Protein AF-A0AAE1RWN2-F1 (afdb_monomer)

Foldseek 3Di:
DCPQPVVLVVVCVVCVVVQVVVVQRFDAHEAEPCLLQVDVVAPPNSVSR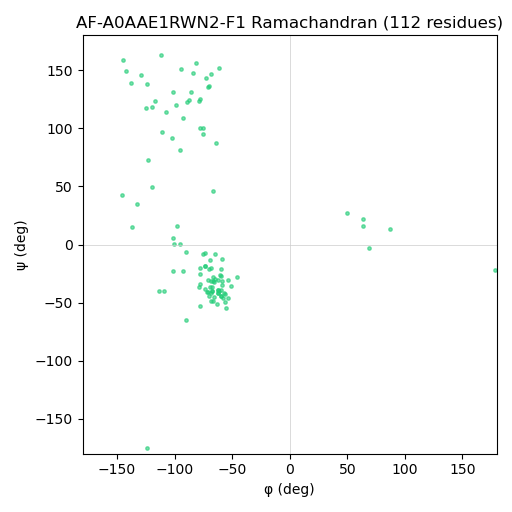VVRAHEHADDPDDPPQVLLVQQPQSDHDDPVQRVVSVVVRSDPVVVVPPPDHYYPYNRNNVSRDD

Solvent-accessible surface area (backbone atoms only — not comparable to full-atom values): 6806 Å² total; per-residue (Å²): 99,60,79,52,47,50,46,50,49,53,50,46,64,68,41,43,63,59,32,61,72,66,76,72,58,67,86,83,36,83,26,45,55,56,44,73,43,83,50,95,89,35,67,68,60,17,64,36,28,54,82,43,51,35,34,21,44,56,78,92,80,71,90,48,69,70,59,39,73,48,14,80,63,58,54,84,62,54,73,65,62,51,49,50,51,54,54,49,58,62,35,79,90,30,71,86,68,72,97,49,73,43,81,50,48,52,51,32,68,78,65,53,70,135

Secondary structure (DSSP, 8-state):
-IIIIIHHHHHHHHHHHHHHHHSS-----EEEGGGTS--TT-HHHHHHHTTS-SEEE--TT---HHHHHHSTT-SPPPHHHHHHHHHHHTSGGGTT--S--EEESTTGGGG---

Organism: NCBI:txid243964

Structure (mmCIF, N/CA/C/O backbone):
data_AF-A0AAE1RWN2-F1
#
_entry.id   AF-A0AAE1RWN2-F1
#
loop_
_atom_site.group_PDB
_atom_site.id
_atom_site.type_symbol
_atom_site.label_atom_id
_atom_site.label_alt_id
_atom_site.label_comp_id
_atom_site.label_asym_id
_atom_site.label_entity_id
_atom_site.label_seq_id
_atom_site.pdbx_PDB_ins_code
_atom_site.Cartn_x
_atom_site.Cartn_y
_atom_site.Cartn_z
_atom_site.occupancy
_atom_site.B_iso_or_equiv
_atom_site.auth_seq_id
_atom_site.auth_comp_id
_atom_site.auth_asym_id
_atom_site.auth_atom_id
_atom_site.pdbx_PDB_model_num
ATOM 1 N N . MET A 1 1 ? 15.285 6.480 9.168 1.00 58.47 1 MET A N 1
ATOM 2 C CA . MET A 1 1 ? 14.123 5.557 9.149 1.00 58.47 1 MET A CA 1
ATOM 3 C C . MET A 1 1 ? 12.828 6.177 9.686 1.00 58.47 1 MET A C 1
ATOM 5 O O . MET A 1 1 ? 11.777 5.634 9.365 1.00 58.47 1 MET A O 1
ATOM 9 N N . GLY A 1 2 ? 12.871 7.298 10.424 1.00 62.41 2 GLY A N 1
ATOM 10 C CA . GLY A 1 2 ? 11.689 7.865 11.093 1.00 62.41 2 GLY A CA 1
ATOM 11 C C . GLY A 1 2 ? 10.502 8.236 10.189 1.00 62.41 2 GLY A C 1
ATOM 12 O O . GLY A 1 2 ? 9.352 8.033 10.554 1.00 62.41 2 GLY A O 1
ATOM 13 N N . THR A 1 3 ? 10.743 8.708 8.965 1.00 68.44 3 THR A N 1
ATOM 14 C CA . THR A 1 3 ? 9.660 9.170 8.073 1.00 68.44 3 THR A CA 1
ATOM 15 C C . THR A 1 3 ? 8.885 8.051 7.390 1.00 68.44 3 THR A C 1
ATOM 17 O O . THR A 1 3 ? 7.694 8.196 7.153 1.00 68.44 3 THR A O 1
ATOM 20 N N . ASN A 1 4 ? 9.540 6.940 7.054 1.00 69.19 4 ASN A N 1
ATOM 21 C CA . ASN A 1 4 ? 8.867 5.827 6.396 1.00 69.19 4 ASN A CA 1
ATOM 22 C C . ASN A 1 4 ? 8.322 4.866 7.455 1.00 69.19 4 ASN A C 1
ATOM 24 O O . ASN A 1 4 ? 7.110 4.719 7.576 1.00 69.19 4 ASN A O 1
ATOM 28 N N . VAL A 1 5 ? 9.198 4.22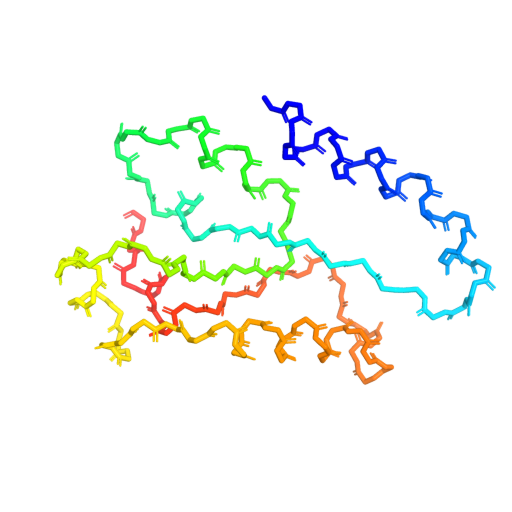5 8.233 1.00 74.31 5 VAL A N 1
ATOM 29 C CA . VAL A 1 5 ? 8.818 3.086 9.087 1.00 74.31 5 VAL A CA 1
ATOM 30 C C . VAL A 1 5 ? 8.104 3.545 10.351 1.00 74.31 5 VAL A C 1
ATOM 32 O O . VAL A 1 5 ? 6.997 3.098 10.634 1.00 74.31 5 VAL A O 1
ATOM 35 N N . GLU A 1 6 ? 8.715 4.469 11.085 1.00 80.81 6 GLU A N 1
ATOM 36 C CA . GLU A 1 6 ? 8.212 4.904 12.389 1.00 80.81 6 GLU A CA 1
ATOM 37 C C . GL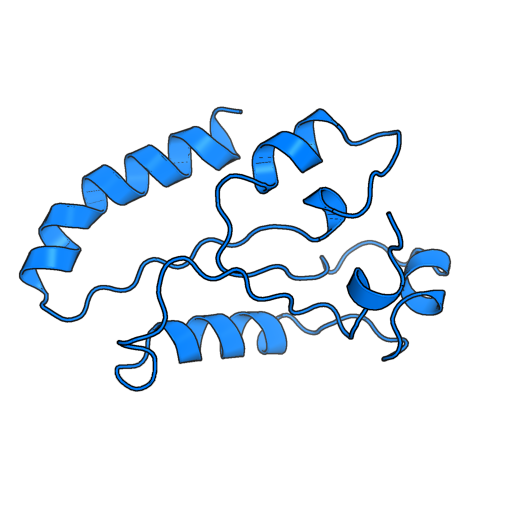U A 1 6 ? 6.921 5.718 12.259 1.00 80.81 6 GLU A C 1
ATOM 39 O O . GLU A 1 6 ? 5.953 5.438 12.959 1.00 80.81 6 GLU A O 1
ATOM 44 N N . ALA A 1 7 ? 6.849 6.653 11.305 1.00 83.06 7 ALA A N 1
ATOM 45 C CA . ALA A 1 7 ? 5.628 7.413 11.047 1.00 83.06 7 ALA A CA 1
ATOM 46 C C . ALA A 1 7 ? 4.450 6.507 10.651 1.00 83.06 7 ALA A C 1
ATOM 48 O O . ALA A 1 7 ? 3.351 6.666 11.176 1.00 83.06 7 ALA A O 1
ATOM 49 N N . SER A 1 8 ? 4.677 5.526 9.772 1.00 82.94 8 SER A N 1
ATOM 50 C CA . SER A 1 8 ? 3.630 4.593 9.335 1.00 82.94 8 SE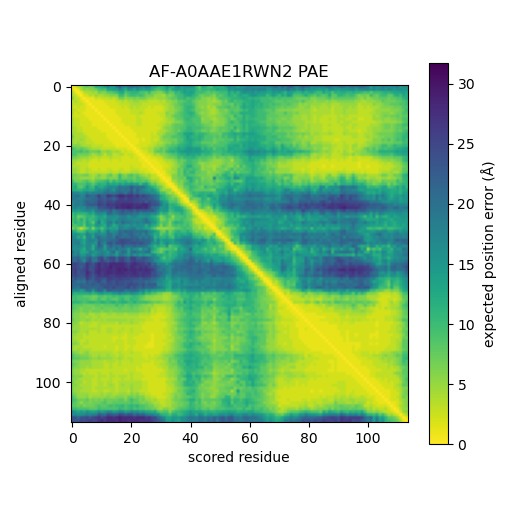R A CA 1
ATOM 51 C C . SER A 1 8 ? 3.175 3.664 10.461 1.00 82.94 8 SER A C 1
ATOM 53 O O . SER A 1 8 ? 1.977 3.415 10.607 1.00 82.94 8 SER A O 1
ATOM 55 N N . TYR A 1 9 ? 4.112 3.182 11.282 1.00 85.50 9 TYR A N 1
ATOM 56 C CA . TYR A 1 9 ? 3.804 2.380 12.464 1.00 85.50 9 TYR A CA 1
ATOM 57 C C . TYR A 1 9 ? 2.985 3.184 13.479 1.00 85.50 9 TYR A C 1
ATOM 59 O O . TYR A 1 9 ? 1.899 2.761 13.870 1.00 85.50 9 TYR A O 1
ATOM 67 N N . ASN A 1 10 ? 3.446 4.385 13.835 1.00 90.06 10 ASN A N 1
ATOM 68 C CA . ASN A 1 10 ? 2.762 5.253 14.792 1.00 90.06 10 ASN A CA 1
ATOM 69 C C . ASN A 1 10 ? 1.369 5.664 14.295 1.00 90.06 10 ASN A C 1
ATOM 71 O O . ASN A 1 10 ? 0.406 5.614 15.057 1.00 90.06 10 ASN A O 1
ATOM 75 N N . LEU A 1 11 ? 1.228 5.998 13.008 1.00 89.38 11 LEU A N 1
ATOM 76 C CA . LEU A 1 11 ? -0.069 6.313 12.407 1.00 89.38 11 LEU A CA 1
ATOM 77 C C . LEU A 1 11 ? -1.019 5.112 12.451 1.00 89.38 11 LEU A C 1
ATOM 79 O O . LEU A 1 11 ? -2.199 5.276 12.746 1.00 89.38 11 LEU A O 1
ATOM 83 N N . SER A 1 12 ? -0.508 3.903 12.226 1.00 89.69 12 SER A N 1
ATOM 84 C CA . SER A 1 12 ? -1.314 2.680 12.306 1.00 89.69 12 SER A CA 1
ATOM 85 C C . SER A 1 12 ? -1.773 2.389 13.726 1.00 89.69 12 SER A C 1
ATOM 87 O O . SER A 1 12 ? -2.932 2.038 13.924 1.00 89.69 12 SER A O 1
ATOM 89 N N . GLN A 1 13 ? -0.906 2.601 14.717 1.00 91.88 13 GLN A N 1
ATOM 90 C CA . GLN A 1 13 ? -1.263 2.459 16.128 1.00 91.88 13 GLN A CA 1
ATOM 91 C C . GLN A 1 13 ? -2.356 3.452 16.536 1.00 91.88 13 GLN A C 1
ATOM 93 O O . GLN A 1 13 ? 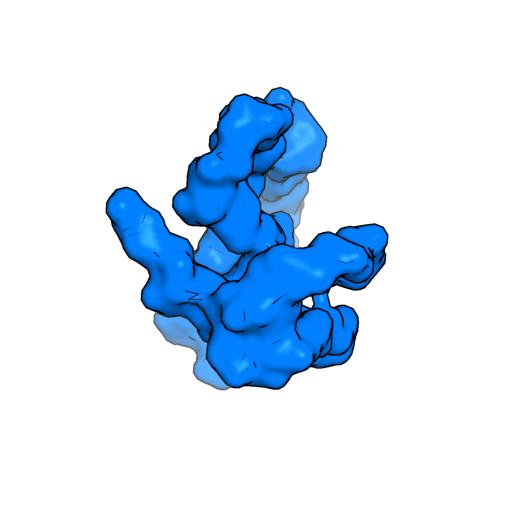-3.307 3.071 17.215 1.00 91.88 13 GLN A O 1
ATOM 98 N N . LEU A 1 14 ? -2.262 4.702 16.077 1.00 93.81 14 LEU A N 1
ATOM 99 C CA . LEU A 1 14 ? -3.281 5.723 16.330 1.00 93.81 14 LEU A CA 1
ATOM 100 C C . LEU A 1 14 ? -4.596 5.435 15.590 1.00 93.81 14 LEU A C 1
ATOM 102 O O . LEU A 1 14 ? -5.672 5.678 16.130 1.00 93.81 14 LEU A O 1
ATOM 106 N N . ALA A 1 15 ? -4.527 4.895 14.372 1.00 91.56 15 ALA A N 1
ATOM 107 C CA . ALA A 1 15 ? -5.703 4.560 13.573 1.00 91.56 15 ALA A CA 1
ATOM 108 C C . ALA A 1 15 ? -6.380 3.249 14.012 1.00 91.56 15 ALA A C 1
ATOM 110 O O . ALA A 1 15 ? -7.582 3.087 13.801 1.00 91.56 15 ALA A O 1
ATOM 111 N N . HIS A 1 16 ? -5.647 2.317 14.632 1.00 92.31 16 HIS A N 1
ATOM 112 C CA . HIS A 1 16 ? -6.135 0.977 14.967 1.00 92.31 16 HIS A CA 1
ATOM 113 C C . HIS A 1 16 ? -7.451 0.968 15.768 1.00 92.31 16 HIS A C 1
ATOM 115 O O . HIS A 1 16 ? -8.361 0.235 15.371 1.00 92.31 16 HIS A O 1
ATOM 121 N N . PRO A 1 17 ? -7.638 1.782 16.829 1.00 92.88 17 PRO A N 1
ATOM 122 C CA . PRO A 1 17 ? -8.900 1.814 17.569 1.00 92.88 17 PRO A CA 1
ATOM 123 C C . PRO A 1 17 ? -10.088 2.245 16.701 1.00 92.88 17 PRO A C 1
ATOM 125 O O . PRO A 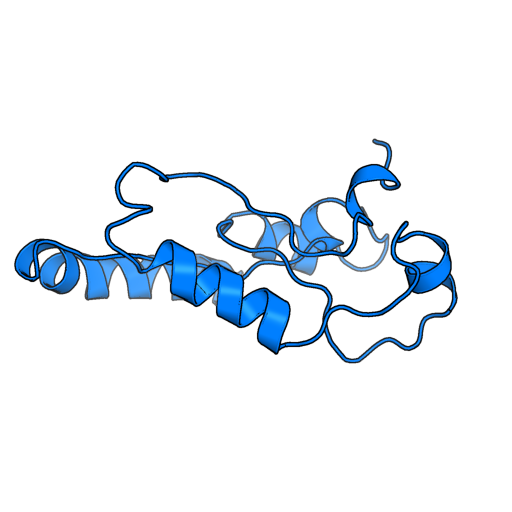1 17 ? -11.164 1.657 16.793 1.00 92.88 17 PRO A O 1
ATOM 128 N N . LEU A 1 18 ? -9.883 3.229 15.820 1.00 93.62 18 LEU A N 1
ATOM 129 C CA . LEU A 1 18 ? -10.921 3.754 14.928 1.00 93.62 18 LEU A CA 1
ATOM 130 C C . LEU A 1 18 ? -11.276 2.743 13.831 1.00 93.62 18 LEU A C 1
ATOM 132 O O . LEU A 1 18 ? -12.446 2.533 13.523 1.00 93.62 18 LEU A O 1
ATOM 136 N N . LEU A 1 19 ? -10.266 2.070 13.280 1.00 91.06 19 LEU A N 1
ATOM 137 C CA . LEU A 1 19 ? -10.433 1.013 12.282 1.00 91.06 19 LEU A CA 1
ATOM 138 C C . LEU A 1 19 ? -11.117 -0.228 12.868 1.00 91.06 19 LEU A C 1
ATOM 140 O O . LEU A 1 19 ? -11.932 -0.858 12.199 1.00 91.06 19 LEU A O 1
ATOM 144 N N . LYS A 1 20 ? -10.821 -0.567 14.127 1.00 89.94 20 LYS A N 1
ATOM 145 C CA . LYS A 1 20 ? -11.499 -1.649 14.846 1.00 89.94 20 LYS A CA 1
ATOM 146 C C . LYS A 1 20 ? -12.958 -1.296 15.133 1.00 89.94 20 LYS A C 1
ATOM 148 O O . LYS A 1 20 ? -13.827 -2.143 14.953 1.00 89.94 20 LYS A O 1
ATOM 153 N N . ALA A 1 21 ? -13.232 -0.053 15.534 1.00 93.06 21 ALA A N 1
ATOM 154 C CA . ALA A 1 21 ? -14.589 0.429 15.781 1.00 93.06 21 ALA A CA 1
ATOM 155 C C . ALA A 1 21 ? -15.447 0.486 14.503 1.00 93.06 21 ALA A C 1
ATOM 157 O O . ALA A 1 21 ? -16.651 0.260 14.573 1.00 93.06 21 ALA A O 1
ATOM 158 N N . SER A 1 22 ? -14.847 0.749 13.336 1.00 89.31 22 SER A N 1
ATOM 159 C CA . SER A 1 22 ? -15.580 0.826 12.065 1.00 89.31 22 SER A CA 1
ATOM 160 C C . SER A 1 22 ? -16.037 -0.534 11.520 1.00 89.31 22 SER A C 1
ATOM 162 O O . SER A 1 22 ? -16.902 -0.578 10.646 1.00 89.31 22 SER A O 1
ATOM 164 N N . GLY A 1 23 ? -15.452 -1.645 11.987 1.00 86.00 23 GLY A N 1
ATOM 165 C CA . GLY A 1 23 ? -15.781 -3.007 11.543 1.00 86.00 23 GLY A CA 1
ATOM 166 C C . GLY A 1 23 ? -15.369 -3.349 10.102 1.00 86.00 23 GLY A C 1
ATOM 167 O O . GLY A 1 23 ? -15.555 -4.486 9.677 1.00 86.00 23 GLY A O 1
ATOM 168 N N . ASN A 1 24 ? -14.803 -2.399 9.348 1.00 85.00 24 ASN A N 1
ATOM 169 C CA . ASN A 1 24 ? -14.334 -2.585 7.969 1.00 85.00 24 ASN A CA 1
ATOM 170 C C . ASN A 1 24 ? -13.085 -1.729 7.683 1.00 85.00 24 ASN A C 1
ATOM 172 O O . ASN A 1 24 ? -12.989 -1.057 6.655 1.00 85.00 24 ASN A O 1
ATOM 176 N N . GLY A 1 25 ? -12.149 -1.689 8.631 1.00 88.25 25 GLY A N 1
ATOM 177 C CA . GLY A 1 25 ? -10.896 -0.959 8.472 1.00 88.25 25 GLY A CA 1
ATOM 178 C C . GLY A 1 25 ? -9.948 -1.629 7.475 1.00 88.25 25 GLY A C 1
ATOM 179 O O . GLY A 1 25 ? -9.731 -2.835 7.540 1.00 88.25 25 GLY A O 1
ATOM 180 N N . SER A 1 26 ? -9.345 -0.832 6.592 1.00 90.88 26 SER A N 1
ATOM 181 C CA . SER A 1 26 ? -8.238 -1.246 5.724 1.00 90.88 26 SER A CA 1
ATOM 182 C C . SER A 1 26 ? -7.050 -0.312 5.948 1.00 90.88 26 SER A C 1
ATOM 184 O O . SER A 1 26 ? -7.227 0.898 6.104 1.00 90.88 26 SER A O 1
ATOM 186 N N . ILE A 1 27 ? -5.844 -0.875 6.003 1.00 90.94 27 ILE A N 1
ATOM 187 C CA . ILE A 1 27 ? -4.584 -0.131 6.088 1.00 90.94 27 ILE A CA 1
ATOM 188 C C . ILE A 1 27 ? -3.806 -0.461 4.828 1.00 90.94 27 ILE A C 1
ATOM 190 O O . ILE A 1 27 ? -3.540 -1.630 4.569 1.00 90.94 27 ILE A O 1
ATOM 194 N N . VAL A 1 28 ? -3.431 0.564 4.064 1.00 89.88 28 VAL A N 1
ATOM 195 C CA . VAL A 1 28 ? -2.678 0.416 2.819 1.00 89.88 28 VAL A CA 1
ATOM 196 C C . VAL A 1 28 ? -1.416 1.258 2.883 1.00 89.88 28 VAL A C 1
ATOM 198 O O . VAL A 1 28 ? -1.480 2.483 2.957 1.00 89.88 28 VAL A O 1
ATOM 201 N N . PHE A 1 29 ? -0.262 0.601 2.817 1.00 86.50 29 PHE A N 1
ATOM 202 C CA . PHE A 1 29 ? 1.030 1.271 2.764 1.00 86.50 29 PHE A CA 1
ATOM 203 C C . PHE A 1 29 ? 1.599 1.294 1.343 1.00 86.50 29 PHE A C 1
ATOM 205 O O . PHE A 1 29 ? 1.692 0.263 0.671 1.00 86.50 29 PHE A O 1
ATOM 212 N N . LEU A 1 30 ? 2.031 2.478 0.910 1.00 81.56 30 LEU A N 1
ATOM 213 C CA . LEU A 1 30 ? 2.745 2.682 -0.348 1.00 81.56 30 LEU A CA 1
ATOM 214 C C . LEU A 1 30 ? 4.259 2.532 -0.141 1.00 81.56 30 LEU A C 1
ATOM 216 O O . LEU A 1 30 ? 4.885 3.244 0.648 1.00 81.56 30 LEU A O 1
ATOM 220 N N . SER A 1 31 ? 4.844 1.610 -0.895 1.00 77.06 31 SER A N 1
ATOM 221 C CA . SER A 1 31 ? 6.257 1.241 -0.916 1.00 77.06 31 SER A CA 1
ATOM 222 C C . SER A 1 31 ? 6.832 1.382 -2.340 1.00 77.06 31 SER A C 1
ATOM 224 O O . SER A 1 31 ? 6.170 1.884 -3.249 1.00 77.06 31 SER A O 1
ATOM 226 N N . SER A 1 32 ? 8.087 0.975 -2.537 1.00 70.44 32 SER A N 1
ATOM 227 C CA . SER A 1 32 ? 8.840 1.117 -3.786 1.00 70.44 32 SER A CA 1
ATOM 228 C C . SER A 1 32 ? 9.476 -0.206 -4.217 1.00 70.44 32 SER A C 1
ATOM 230 O O . SER A 1 32 ? 9.935 -1.005 -3.395 1.00 70.44 32 SER A O 1
ATOM 232 N N . VAL A 1 33 ? 9.546 -0.427 -5.529 1.00 64.88 33 VAL A N 1
ATOM 233 C CA . VAL A 1 33 ? 10.260 -1.564 -6.138 1.00 64.88 33 VAL A CA 1
ATOM 234 C C . VAL A 1 33 ? 11.782 -1.479 -5.975 1.00 64.88 33 VAL A C 1
ATOM 236 O O . VAL A 1 33 ? 12.454 -2.508 -6.002 1.00 64.88 33 VAL A O 1
ATOM 239 N N . ALA A 1 34 ? 12.328 -0.286 -5.706 1.00 62.06 34 ALA A N 1
ATOM 240 C CA . ALA A 1 34 ? 13.747 -0.089 -5.391 1.00 62.06 34 ALA A CA 1
ATOM 241 C C . ALA A 1 34 ? 14.168 -0.761 -4.066 1.00 62.06 34 ALA A C 1
ATOM 243 O O . ALA A 1 34 ? 15.347 -0.818 -3.744 1.00 62.06 34 ALA A O 1
ATOM 244 N N . GLY A 1 35 ? 13.208 -1.283 -3.289 1.00 55.41 35 GLY A N 1
ATOM 245 C CA . GLY A 1 35 ? 13.476 -2.173 -2.159 1.00 55.41 35 GLY A CA 1
ATOM 246 C C . GLY A 1 35 ? 13.905 -3.596 -2.552 1.00 55.41 35 GLY A C 1
ATOM 247 O O . GLY A 1 35 ? 14.449 -4.296 -1.709 1.00 55.41 35 GLY A O 1
ATOM 248 N N . ILE A 1 36 ? 13.644 -4.034 -3.794 1.00 54.22 36 ILE A N 1
ATOM 249 C CA . ILE A 1 36 ? 14.066 -5.344 -4.343 1.00 54.22 36 ILE A CA 1
ATOM 250 C C . ILE A 1 36 ? 15.168 -5.168 -5.388 1.00 54.22 36 ILE A C 1
ATOM 252 O O . ILE A 1 36 ? 16.123 -5.937 -5.409 1.00 54.22 36 ILE A O 1
ATOM 256 N N . ALA A 1 37 ? 15.070 -4.143 -6.238 1.00 53.44 37 ALA A N 1
ATOM 257 C CA . ALA A 1 37 ? 16.156 -3.790 -7.140 1.00 53.44 37 ALA A CA 1
ATOM 258 C C . ALA A 1 37 ? 17.254 -3.098 -6.331 1.00 53.44 37 ALA A C 1
ATOM 260 O O . ALA A 1 37 ? 17.125 -1.924 -5.998 1.00 53.44 37 ALA A O 1
ATOM 261 N N . SER A 1 38 ? 18.310 -3.834 -5.984 1.00 46.59 38 SER A N 1
ATOM 262 C CA . SER A 1 38 ? 19.469 -3.304 -5.265 1.00 46.59 38 SER A CA 1
ATOM 263 C C . SER A 1 38 ? 20.178 -2.255 -6.134 1.00 46.59 38 SER A C 1
ATOM 265 O O . SER A 1 38 ? 21.061 -2.573 -6.929 1.00 46.59 38 SER A O 1
ATOM 267 N N . VAL A 1 39 ? 19.738 -0.995 -6.056 1.00 49.78 39 VAL A N 1
ATOM 268 C CA . VAL A 1 39 ? 20.433 0.126 -6.694 1.00 49.78 39 VAL A CA 1
ATOM 269 C C . VAL A 1 39 ? 21.619 0.483 -5.786 1.00 49.78 39 VAL A C 1
ATOM 271 O O . VAL A 1 39 ? 21.400 0.773 -4.604 1.00 49.78 39 VAL A O 1
ATOM 274 N N . PRO A 1 40 ? 22.872 0.479 -6.284 1.00 42.84 40 PRO A N 1
ATOM 275 C CA . PRO A 1 40 ? 24.072 0.659 -5.454 1.00 42.84 40 PRO A CA 1
ATOM 276 C C . PRO A 1 40 ? 24.133 1.984 -4.671 1.00 42.84 40 PRO A C 1
ATOM 278 O O . PRO A 1 40 ? 24.951 2.127 -3.769 1.00 42.84 40 PRO A O 1
ATOM 281 N N . SER A 1 41 ? 23.264 2.950 -4.983 1.00 47.19 41 SER A N 1
ATOM 282 C CA . SER A 1 41 ? 23.178 4.264 -4.338 1.00 47.19 41 SER A CA 1
ATOM 283 C C . SER A 1 41 ? 22.056 4.403 -3.294 1.00 47.19 41 SER A C 1
ATOM 285 O O . SER A 1 41 ? 21.912 5.475 -2.711 1.00 47.19 41 SER A O 1
ATOM 287 N N . SER A 1 42 ? 21.255 3.360 -3.023 1.00 50.03 42 SER A N 1
ATOM 288 C CA . SER A 1 42 ? 19.993 3.507 -2.275 1.00 50.03 42 SER A CA 1
ATOM 289 C C . SER A 1 42 ? 19.763 2.491 -1.145 1.00 50.03 42 SER A C 1
ATOM 291 O O . SER A 1 42 ? 18.617 2.125 -0.889 1.00 50.03 42 SER A O 1
ATOM 293 N N . SER A 1 43 ? 20.797 2.039 -0.426 1.00 53.53 43 SER A N 1
ATOM 294 C CA . SER A 1 43 ? 20.637 1.046 0.659 1.00 53.53 43 SER A CA 1
ATOM 295 C C . SER A 1 43 ? 19.714 1.527 1.791 1.00 53.53 43 SER A C 1
ATOM 297 O O . SER A 1 43 ? 18.866 0.771 2.265 1.00 53.53 43 SER A O 1
ATOM 299 N N . ILE A 1 44 ? 19.792 2.805 2.180 1.00 56.88 44 ILE A N 1
ATOM 300 C CA . ILE A 1 44 ? 18.933 3.397 3.223 1.00 56.88 44 ILE A CA 1
ATOM 301 C C . ILE A 1 44 ? 17.492 3.569 2.720 1.00 56.88 44 ILE A C 1
ATOM 303 O O . ILE A 1 44 ? 16.546 3.279 3.453 1.00 56.88 44 ILE A O 1
ATOM 307 N N . TYR A 1 45 ? 17.303 4.005 1.470 1.00 59.38 45 TYR A N 1
ATOM 308 C CA . TYR A 1 45 ? 15.973 4.177 0.873 1.00 59.38 45 TYR A CA 1
ATOM 309 C C . TYR A 1 45 ? 15.270 2.823 0.696 1.00 59.38 45 TYR A C 1
ATOM 311 O O . TYR A 1 45 ? 14.148 2.668 1.180 1.00 59.38 45 TYR A O 1
ATOM 319 N N . ALA A 1 46 ? 15.963 1.831 0.124 1.00 55.50 46 ALA A N 1
ATOM 320 C CA . ALA A 1 46 ? 15.491 0.455 -0.023 1.00 55.50 46 ALA A CA 1
ATOM 321 C C . ALA A 1 46 ? 15.087 -0.134 1.336 1.00 55.50 46 ALA A C 1
A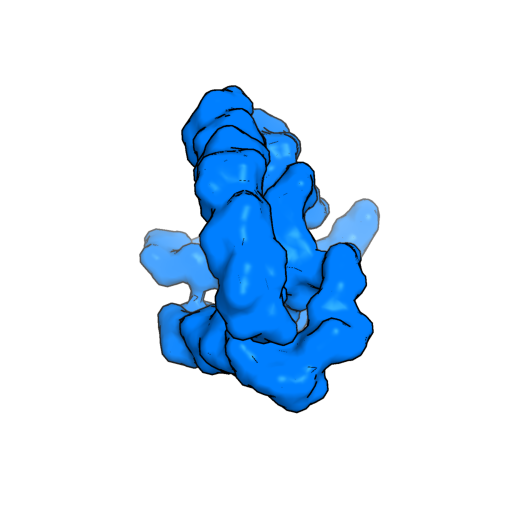TOM 323 O O . ALA A 1 46 ? 13.927 -0.495 1.539 1.00 55.50 46 ALA A O 1
ATOM 324 N N . THR A 1 47 ? 15.994 -0.101 2.318 1.00 56.94 47 THR A N 1
ATOM 325 C CA . THR A 1 47 ? 15.740 -0.618 3.674 1.00 56.94 47 THR A CA 1
ATOM 326 C C . THR A 1 47 ? 14.615 0.135 4.389 1.00 56.94 47 THR A C 1
ATOM 328 O O . THR A 1 47 ? 13.886 -0.451 5.181 1.00 56.94 47 THR A O 1
ATOM 331 N N . SER A 1 48 ? 14.408 1.425 4.102 1.00 56.69 48 SER A N 1
ATOM 332 C CA . SER A 1 48 ? 13.312 2.198 4.703 1.00 56.69 48 SER A CA 1
ATOM 333 C C . SER A 1 48 ? 11.935 1.933 4.082 1.00 56.69 48 SER A C 1
ATOM 335 O O . SER A 1 48 ? 10.928 2.238 4.717 1.00 56.69 48 SER A O 1
ATOM 337 N N . LYS A 1 49 ? 11.872 1.393 2.856 1.00 58.97 49 LYS A N 1
ATOM 338 C CA . LYS A 1 49 ? 10.619 1.117 2.129 1.00 58.97 49 LYS A CA 1
ATOM 339 C C . LYS A 1 49 ? 10.209 -0.359 2.174 1.00 58.97 49 LYS A C 1
ATOM 341 O O . LYS A 1 49 ? 9.020 -0.646 2.051 1.00 58.97 49 LYS A O 1
ATOM 346 N N . VAL A 1 50 ? 11.145 -1.283 2.399 1.00 58.56 50 VAL A N 1
ATOM 347 C CA . VAL A 1 50 ? 10.874 -2.728 2.557 1.00 58.56 50 VAL A CA 1
ATOM 348 C C . VAL A 1 50 ? 9.877 -3.057 3.696 1.00 58.56 50 VAL A C 1
ATOM 350 O O . VAL A 1 50 ? 8.979 -3.866 3.449 1.00 58.56 50 VAL A O 1
ATOM 353 N N . PRO A 1 51 ? 9.923 -2.422 4.890 1.00 52.28 51 PRO A N 1
ATOM 354 C CA . PRO A 1 51 ? 9.103 -2.839 6.038 1.00 52.28 51 PRO A CA 1
ATOM 355 C C . PRO A 1 51 ? 7.599 -2.503 5.974 1.00 52.28 51 PRO A C 1
ATOM 357 O O . PRO A 1 51 ? 6.859 -2.924 6.853 1.00 52.28 51 PRO A O 1
ATOM 360 N N . LEU A 1 52 ? 7.129 -1.734 4.983 1.00 55.19 52 LEU A N 1
ATOM 361 C CA . LEU A 1 52 ? 5.774 -1.140 4.960 1.00 55.19 52 LEU A CA 1
ATOM 362 C C . LEU A 1 52 ? 4.953 -1.603 3.758 1.00 55.19 52 LEU A C 1
ATOM 364 O O . LEU A 1 52 ? 4.478 -0.805 2.959 1.00 55.19 52 LEU A O 1
ATOM 368 N N . SER A 1 53 ? 4.883 -2.895 3.509 1.00 49.69 53 SER A N 1
ATOM 369 C CA . SER A 1 53 ? 4.717 -3.356 2.134 1.00 49.69 53 SER A CA 1
ATOM 370 C C . SER A 1 53 ? 3.286 -3.789 1.798 1.00 49.69 53 SER A C 1
ATOM 372 O O . SER A 1 53 ? 2.970 -4.963 1.916 1.00 49.69 53 SER A O 1
ATOM 374 N N . LEU A 1 54 ? 2.450 -2.863 1.294 1.00 48.81 54 LEU A N 1
ATOM 375 C CA . LEU A 1 54 ? 1.147 -3.220 0.707 1.00 48.81 54 LEU A CA 1
ATOM 376 C C . LEU A 1 54 ? 1.044 -2.956 -0.806 1.00 48.81 54 LEU A C 1
ATOM 378 O O . LEU A 1 54 ? 0.529 -3.805 -1.523 1.00 48.81 54 LEU A O 1
ATOM 382 N N . ILE A 1 55 ? 1.585 -1.855 -1.339 1.00 53.06 55 ILE A N 1
ATOM 383 C CA . ILE A 1 55 ? 1.613 -1.577 -2.794 1.00 53.06 55 ILE A CA 1
ATOM 384 C C . ILE A 1 55 ? 2.969 -1.012 -3.205 1.00 53.06 55 ILE A C 1
ATOM 386 O O . ILE A 1 55 ? 3.505 -0.154 -2.511 1.00 53.06 55 ILE A O 1
ATOM 390 N N . ARG A 1 56 ? 3.510 -1.432 -4.353 1.00 55.72 56 ARG A N 1
ATOM 391 C CA . ARG A 1 56 ? 4.746 -0.885 -4.939 1.00 55.72 56 ARG A CA 1
ATOM 392 C C . ARG A 1 56 ? 4.473 -0.303 -6.318 1.00 55.72 56 ARG A C 1
ATOM 394 O O . ARG A 1 56 ? 4.067 -1.045 -7.202 1.00 55.72 56 ARG A O 1
ATOM 401 N N . GLY A 1 57 ? 4.703 0.995 -6.495 1.00 53.09 57 GLY A N 1
ATOM 402 C CA . GLY A 1 57 ? 4.569 1.689 -7.781 1.00 53.09 57 GLY A CA 1
ATOM 403 C C . GLY A 1 57 ? 5.915 2.151 -8.340 1.00 53.09 57 GLY A C 1
ATOM 404 O O . GLY A 1 57 ? 6.894 2.247 -7.596 1.00 53.09 57 GLY A O 1
ATOM 405 N N . LEU A 1 58 ? 5.959 2.466 -9.637 1.00 53.00 58 LEU A N 1
ATOM 406 C CA . LEU A 1 58 ? 7.053 3.255 -10.213 1.00 53.00 58 LEU A CA 1
ATOM 407 C C . LEU A 1 58 ? 6.744 4.748 -10.048 1.00 53.00 58 LEU A C 1
ATOM 409 O O . LEU A 1 58 ? 5.636 5.185 -10.358 1.00 53.00 58 LEU A O 1
ATOM 413 N N . GLU A 1 59 ? 7.709 5.526 -9.553 1.00 52.19 59 GLU A N 1
ATOM 414 C CA . GLU A 1 59 ? 7.564 6.979 -9.421 1.00 52.19 59 GLU A CA 1
ATOM 415 C C . GLU A 1 59 ? 7.569 7.662 -10.799 1.00 52.19 59 GLU A C 1
ATOM 417 O O . GLU A 1 59 ? 8.375 7.358 -11.680 1.00 52.19 59 GLU A O 1
ATOM 422 N N . HIS A 1 60 ? 6.659 8.621 -10.973 1.00 41.41 60 HIS A N 1
ATOM 423 C CA . HIS A 1 60 ? 6.643 9.544 -12.104 1.00 41.41 60 HIS A CA 1
ATOM 424 C C . HIS A 1 60 ? 7.756 10.581 -11.886 1.00 41.41 60 HIS A C 1
ATOM 426 O O . HIS A 1 60 ? 7.557 11.562 -11.174 1.00 41.41 60 HIS A O 1
ATOM 432 N N . GLY A 1 61 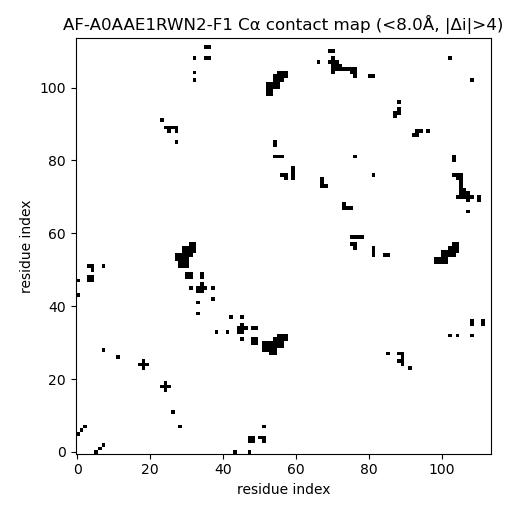? 8.941 10.356 -12.458 1.00 39.41 61 GLY A N 1
ATOM 433 C CA . GLY A 1 61 ? 10.035 11.326 -12.328 1.00 39.41 61 GLY A CA 1
ATOM 434 C C . GLY A 1 61 ? 11.360 10.962 -12.987 1.00 39.41 61 GLY A C 1
ATOM 435 O O . GLY A 1 61 ? 12.123 11.861 -13.319 1.00 39.41 61 GLY A O 1
ATOM 436 N N . THR A 1 62 ? 11.635 9.688 -13.247 1.00 41.12 62 THR A N 1
ATOM 437 C CA . THR A 1 62 ? 12.885 9.279 -13.895 1.00 41.12 62 THR A CA 1
ATOM 438 C C . THR A 1 62 ? 12.601 8.773 -15.300 1.00 41.12 62 THR A C 1
ATOM 440 O O . THR A 1 62 ? 12.279 7.606 -15.514 1.00 41.12 62 THR A O 1
ATOM 443 N N . SER A 1 63 ? 12.772 9.662 -16.283 1.00 43.16 63 SER A N 1
ATOM 444 C CA . SER A 1 63 ? 13.010 9.311 -17.690 1.00 43.16 63 SER A CA 1
ATOM 445 C C . SER A 1 63 ? 14.373 8.624 -17.857 1.00 43.16 63 SER A C 1
ATOM 447 O O . SER A 1 63 ? 15.148 8.966 -18.746 1.00 43.16 63 SER A O 1
ATOM 449 N N . ASP A 1 64 ? 14.693 7.662 -16.992 1.00 48.31 64 ASP A N 1
ATOM 450 C CA . ASP A 1 64 ? 15.830 6.785 -17.199 1.00 48.31 64 ASP A CA 1
ATOM 451 C C . ASP A 1 64 ? 15.393 5.755 -18.229 1.00 48.31 64 ASP A C 1
ATOM 453 O O . ASP A 1 64 ? 14.697 4.780 -17.925 1.00 48.31 64 ASP A O 1
ATOM 457 N N . SER A 1 65 ? 15.815 5.980 -19.474 1.00 48.97 65 SER A N 1
ATOM 458 C CA . SER A 1 65 ? 15.618 5.077 -20.610 1.00 48.97 65 SER A CA 1
ATOM 459 C C . SER A 1 65 ? 15.936 3.617 -20.257 1.00 48.97 65 SER A C 1
ATOM 461 O O . SER A 1 65 ? 15.324 2.704 -20.796 1.00 48.97 65 SER A O 1
ATOM 463 N N . ASN A 1 66 ? 16.832 3.384 -19.292 1.00 52.78 66 ASN A N 1
ATOM 464 C CA . ASN A 1 66 ? 17.235 2.060 -18.829 1.00 52.78 66 ASN A CA 1
ATOM 465 C C . ASN A 1 66 ? 16.149 1.304 -18.026 1.00 52.78 66 ASN A C 1
ATOM 467 O O . ASN A 1 66 ? 16.071 0.078 -18.093 1.00 52.78 66 ASN A O 1
ATOM 471 N N . THR A 1 67 ? 15.268 2.001 -17.300 1.00 52.72 67 THR A N 1
ATOM 472 C CA . THR A 1 67 ? 14.194 1.373 -16.499 1.00 52.72 67 THR A CA 1
ATOM 473 C C . THR A 1 67 ? 13.020 0.942 -17.383 1.00 52.72 67 THR A C 1
ATOM 475 O O . THR A 1 67 ? 12.450 -0.133 -17.191 1.00 52.72 67 THR A O 1
ATOM 478 N N . LEU A 1 68 ? 12.710 1.733 -18.417 1.00 54.47 68 LEU A N 1
ATOM 479 C CA . LEU A 1 68 ? 11.694 1.404 -19.425 1.00 54.47 68 LEU A CA 1
ATOM 480 C C . LEU A 1 68 ? 12.084 0.199 -20.288 1.00 54.47 68 LEU A C 1
ATOM 482 O O . LEU A 1 68 ? 11.213 -0.568 -20.689 1.00 54.47 68 LEU A O 1
ATOM 486 N N . ILE A 1 69 ? 13.384 0.000 -20.534 1.00 54.88 69 ILE A N 1
ATOM 487 C CA . ILE A 1 69 ? 13.903 -1.163 -21.271 1.00 54.88 69 ILE A CA 1
ATOM 488 C C . ILE A 1 69 ? 13.683 -2.466 -20.484 1.00 54.88 69 ILE A C 1
ATOM 490 O O . ILE A 1 69 ? 13.523 -3.527 -21.088 1.00 54.88 69 ILE A O 1
ATOM 494 N N . ARG A 1 70 ? 13.637 -2.396 -19.146 1.00 63.50 70 ARG A N 1
ATOM 495 C CA . ARG A 1 70 ? 13.519 -3.571 -18.270 1.00 63.50 70 ARG A CA 1
ATOM 496 C C . ARG A 1 70 ? 12.089 -3.932 -17.884 1.00 63.50 70 ARG A C 1
ATOM 498 O O . ARG A 1 70 ? 11.862 -5.087 -17.552 1.00 63.50 70 ARG A O 1
ATOM 505 N N . ALA A 1 71 ? 11.122 -3.018 -17.917 1.00 70.94 71 ALA A N 1
ATOM 506 C CA . ALA A 1 71 ? 9.724 -3.384 -17.685 1.00 70.94 71 ALA A CA 1
ATOM 507 C C . ALA A 1 71 ? 9.131 -4.036 -18.954 1.00 70.94 71 ALA A C 1
ATOM 509 O O . ALA A 1 71 ? 9.145 -3.399 -20.008 1.00 70.94 71 ALA A O 1
ATOM 510 N N . PRO A 1 72 ? 8.559 -5.256 -18.893 1.00 82.12 72 PRO A N 1
ATOM 511 C CA . PRO A 1 72 ? 7.884 -5.890 -20.028 1.00 82.12 72 PRO A CA 1
ATOM 512 C C . PRO A 1 72 ? 6.842 -4.997 -20.709 1.00 82.12 72 PRO A C 1
ATOM 514 O O . PRO A 1 72 ? 6.721 -5.014 -21.932 1.00 82.12 72 PRO A O 1
ATOM 517 N N . MET A 1 73 ? 6.125 -4.173 -19.936 1.00 83.88 73 MET A N 1
ATOM 518 C CA . MET A 1 73 ? 5.134 -3.237 -20.474 1.00 83.88 73 MET A CA 1
ATOM 519 C C . MET A 1 73 ? 5.734 -1.995 -21.160 1.00 83.88 73 MET A C 1
ATOM 521 O O . MET A 1 73 ? 4.983 -1.243 -21.776 1.00 83.88 73 MET A O 1
ATOM 525 N N . LYS A 1 74 ? 7.056 -1.774 -21.078 1.00 80.06 74 LYS A N 1
ATOM 526 C CA . LYS A 1 74 ? 7.825 -0.715 -21.772 1.00 80.06 74 LYS A CA 1
ATOM 527 C C . LYS A 1 74 ? 7.261 0.705 -21.647 1.00 80.06 74 LYS A C 1
ATOM 529 O O . LYS A 1 74 ? 7.474 1.551 -22.513 1.00 80.06 74 LYS A O 1
ATOM 534 N N . ARG A 1 75 ? 6.542 0.983 -20.563 1.00 80.75 75 ARG A N 1
ATOM 535 C CA . ARG A 1 75 ? 5.983 2.299 -20.249 1.00 80.75 75 ARG A CA 1
ATOM 536 C C . ARG A 1 75 ? 6.018 2.541 -18.751 1.00 80.75 75 ARG A C 1
ATOM 538 O O . ARG A 1 75 ? 6.033 1.590 -17.970 1.00 80.75 75 ARG A O 1
ATOM 545 N N . THR A 1 76 ? 5.969 3.806 -18.355 1.00 76.19 76 THR A N 1
ATOM 546 C CA . THR A 1 76 ? 5.711 4.159 -16.961 1.00 76.19 76 THR A CA 1
ATOM 547 C C . THR A 1 76 ? 4.273 3.798 -16.582 1.00 76.19 76 THR A C 1
ATOM 549 O O . THR A 1 76 ? 3.349 3.839 -17.407 1.00 76.19 76 THR A O 1
ATOM 552 N N . GLY A 1 77 ? 4.088 3.410 -15.320 1.00 78.38 77 GLY A N 1
ATOM 553 C CA . GLY A 1 77 ? 2.762 3.269 -14.731 1.00 78.38 77 GLY A CA 1
ATOM 554 C C . GLY A 1 77 ? 2.143 4.643 -14.485 1.00 78.38 77 GLY A C 1
ATOM 555 O O . GLY A 1 77 ? 2.844 5.584 -14.120 1.00 78.38 77 GLY A O 1
ATOM 556 N N . LEU A 1 78 ? 0.834 4.765 -14.672 1.00 84.06 78 LEU A N 1
ATOM 557 C CA . LEU A 1 78 ? 0.087 5.980 -14.369 1.00 84.06 78 LEU A CA 1
ATOM 558 C C . LEU A 1 78 ? -0.299 6.000 -12.882 1.00 84.06 78 LEU A C 1
ATOM 560 O O . LEU A 1 78 ? -0.648 4.952 -12.331 1.00 84.06 78 LEU A O 1
ATOM 564 N N . PRO A 1 79 ? -0.381 7.178 -12.230 1.00 84.12 79 PRO A N 1
ATOM 565 C CA . PRO A 1 79 ? -0.842 7.279 -10.841 1.00 84.12 79 PRO A CA 1
ATOM 566 C C . PRO A 1 79 ? -2.208 6.619 -10.598 1.00 84.12 79 PRO A C 1
ATOM 568 O O . PRO A 1 79 ? -2.468 6.091 -9.518 1.00 84.12 79 PRO A O 1
ATOM 571 N N . ARG A 1 80 ? -3.070 6.603 -11.625 1.00 88.25 80 ARG A N 1
ATOM 572 C CA . ARG A 1 80 ? -4.383 5.946 -11.589 1.00 88.25 80 ARG A CA 1
ATOM 573 C C . ARG A 1 80 ? -4.300 4.424 -11.449 1.00 88.25 80 ARG A C 1
ATOM 575 O O . ARG A 1 80 ? -5.203 3.835 -10.873 1.00 88.25 80 ARG A O 1
ATOM 582 N N . GLU A 1 81 ? -3.246 3.785 -11.946 1.00 88.12 81 GLU A N 1
ATOM 583 C CA . GLU A 1 81 ? -3.069 2.328 -11.852 1.00 88.12 81 GLU A CA 1
ATOM 584 C C . GLU A 1 81 ? -2.703 1.914 -10.418 1.00 88.12 81 GLU A C 1
ATOM 586 O O . GLU A 1 81 ? -3.226 0.936 -9.879 1.00 88.12 81 GLU A O 1
ATOM 591 N N . VAL A 1 82 ? -1.885 2.731 -9.748 1.00 87.06 82 VAL A N 1
ATOM 592 C CA . VAL A 1 82 ? -1.570 2.564 -8.325 1.00 87.06 82 VAL A CA 1
ATOM 593 C C . VAL A 1 82 ? -2.802 2.861 -7.466 1.00 87.06 82 VAL A C 1
ATOM 595 O O . VAL A 1 82 ? -3.162 2.054 -6.609 1.00 87.06 82 VAL A O 1
ATOM 598 N N . SER A 1 83 ? -3.496 3.979 -7.708 1.00 89.06 83 SER A N 1
ATOM 599 C CA . SER A 1 83 ? -4.665 4.351 -6.902 1.00 89.06 83 SER A CA 1
ATOM 600 C C . SER A 1 83 ? -5.865 3.424 -7.104 1.00 89.06 83 SER A C 1
ATOM 602 O O . SER A 1 83 ? -6.593 3.183 -6.146 1.00 89.06 83 SER A O 1
ATOM 604 N N . ALA A 1 84 ? -6.048 2.838 -8.293 1.00 92.38 84 ALA A N 1
ATOM 605 C CA . ALA A 1 84 ? -7.054 1.800 -8.520 1.00 92.38 84 ALA A CA 1
ATOM 606 C C . ALA A 1 84 ? -6.782 0.549 -7.670 1.00 92.38 84 ALA A C 1
ATOM 608 O O . ALA A 1 84 ? -7.712 -0.019 -7.099 1.00 92.38 84 ALA A O 1
ATOM 609 N N . THR A 1 85 ? -5.510 0.166 -7.523 1.00 91.94 85 THR A N 1
ATOM 610 C CA . THR A 1 85 ? -5.105 -0.946 -6.650 1.00 91.94 85 THR A CA 1
ATOM 611 C C . THR A 1 85 ? -5.378 -0.621 -5.180 1.00 91.94 85 THR A C 1
ATOM 613 O O . THR A 1 85 ? -5.973 -1.434 -4.477 1.00 91.94 85 THR A O 1
ATOM 616 N N . VAL A 1 86 ? -5.025 0.590 -4.722 1.00 92.12 86 VAL A N 1
ATOM 617 C CA . VAL A 1 86 ? -5.359 1.069 -3.363 1.00 92.12 86 VAL A CA 1
ATOM 618 C C . VAL A 1 86 ? -6.869 1.005 -3.133 1.00 92.12 86 VAL A C 1
ATOM 620 O O . VAL A 1 86 ? -7.318 0.452 -2.134 1.00 92.12 86 VAL A O 1
ATOM 623 N N . ALA A 1 87 ? -7.654 1.546 -4.068 1.00 93.62 87 ALA A N 1
ATOM 624 C CA . ALA A 1 87 ? -9.105 1.586 -3.965 1.00 93.62 87 ALA A CA 1
ATOM 625 C C . ALA A 1 87 ? -9.698 0.178 -3.863 1.00 93.62 87 ALA A C 1
ATOM 627 O O . ALA A 1 87 ? -10.537 -0.053 -2.998 1.00 93.62 87 ALA A O 1
ATOM 628 N N . PHE A 1 88 ? -9.224 -0.766 -4.685 1.00 93.94 88 PHE A N 1
ATOM 629 C CA . PHE A 1 88 ? -9.637 -2.167 -4.619 1.00 93.94 88 PHE A CA 1
ATOM 630 C C . PHE A 1 88 ? -9.359 -2.789 -3.246 1.00 93.94 88 PHE A C 1
ATOM 632 O O . PHE A 1 88 ? -10.256 -3.413 -2.687 1.00 93.94 88 PHE A O 1
ATOM 639 N N . LEU A 1 89 ? -8.167 -2.572 -2.679 1.00 93.19 89 LEU A N 1
ATOM 640 C CA . LEU A 1 89 ? -7.774 -3.118 -1.370 1.00 93.19 89 LEU A CA 1
ATOM 641 C C . LEU A 1 89 ? -8.536 -2.497 -0.185 1.00 93.19 89 LEU A C 1
ATOM 643 O O . LEU A 1 89 ? -8.519 -3.033 0.926 1.00 93.19 89 LEU A O 1
ATOM 647 N N . CYS A 1 90 ? -9.231 -1.386 -0.415 1.00 92.38 90 CYS A N 1
ATOM 648 C CA . CYS A 1 90 ? -10.150 -0.785 0.546 1.00 92.38 90 CYS A CA 1
ATOM 649 C C . CYS A 1 90 ? -11.595 -1.310 0.420 1.00 92.38 90 CYS A C 1
ATOM 651 O O . CYS A 1 90 ? -12.435 -0.965 1.253 1.00 92.38 90 CYS A O 1
ATOM 653 N N . LEU A 1 91 ? -11.922 -2.124 -0.593 1.00 92.88 91 LEU A N 1
ATOM 654 C CA . LEU A 1 91 ? -13.264 -2.687 -0.764 1.00 92.88 91 LEU A CA 1
ATOM 655 C C . LEU A 1 91 ? -13.480 -3.920 0.121 1.00 92.88 91 LEU A C 1
ATOM 657 O O . LEU A 1 91 ? -12.568 -4.677 0.427 1.00 92.88 91 LEU A O 1
ATOM 661 N N . ARG A 1 92 ? -14.744 -4.221 0.441 1.00 90.44 92 ARG A N 1
ATOM 662 C CA . ARG A 1 92 ? -15.106 -5.472 1.137 1.00 90.44 92 ARG A CA 1
ATOM 663 C C . ARG A 1 92 ? -14.702 -6.729 0.348 1.00 90.44 92 ARG A C 1
ATOM 665 O O . ARG A 1 92 ? -14.445 -7.774 0.944 1.00 90.44 92 ARG A O 1
ATOM 672 N N . ALA A 1 93 ? -14.625 -6.627 -0.982 1.00 93.00 93 ALA A N 1
ATOM 673 C CA . ALA A 1 93 ? -14.210 -7.719 -1.862 1.00 93.00 93 ALA A CA 1
ATOM 674 C C . ALA A 1 93 ? -12.778 -8.215 -1.577 1.00 93.00 93 ALA A C 1
ATOM 676 O O . ALA A 1 93 ? -12.488 -9.382 -1.815 1.00 93.00 93 ALA A O 1
ATOM 677 N N . SER A 1 94 ? -11.905 -7.370 -1.020 1.00 92.88 94 SER A N 1
ATOM 678 C CA . SER A 1 94 ? -10.540 -7.732 -0.627 1.00 92.88 94 SER A CA 1
ATOM 679 C C . SER A 1 94 ? -10.406 -8.067 0.863 1.00 92.88 94 SER A C 1
ATOM 681 O O . SER A 1 94 ? -9.294 -8.109 1.373 1.00 92.88 94 SER A O 1
ATOM 683 N N . SER A 1 95 ? -11.506 -8.321 1.582 1.00 93.44 95 SER A N 1
ATOM 684 C CA . SER A 1 95 ? -11.494 -8.538 3.044 1.00 93.44 95 SER A CA 1
ATOM 685 C C . SER A 1 95 ? -10.640 -9.721 3.518 1.00 93.44 95 SER A C 1
ATOM 687 O O . SER A 1 95 ? -10.224 -9.741 4.673 1.00 93.44 95 SER A O 1
ATOM 689 N N . TYR A 1 96 ? -10.349 -10.686 2.641 1.00 93.25 96 TYR A N 1
ATOM 690 C CA . TYR A 1 96 ? -9.475 -11.826 2.944 1.00 93.25 96 TYR A CA 1
ATOM 691 C C . TYR A 1 96 ? -8.012 -11.620 2.514 1.00 93.25 96 TYR A C 1
ATOM 693 O O . TYR A 1 96 ? -7.170 -12.496 2.694 1.00 93.25 96 TYR A O 1
ATOM 701 N N . ILE A 1 97 ? -7.690 -10.460 1.938 1.00 92.81 97 ILE A N 1
ATOM 702 C CA . ILE A 1 97 ? -6.338 -10.101 1.518 1.00 92.81 97 ILE A CA 1
ATOM 703 C C . ILE A 1 97 ? -5.674 -9.336 2.663 1.00 92.81 97 ILE A C 1
ATOM 705 O O . ILE A 1 97 ? -6.014 -8.189 2.938 1.00 92.81 97 ILE A O 1
ATOM 709 N N . THR A 1 98 ? -4.703 -9.962 3.325 1.00 91.31 98 THR A N 1
ATOM 710 C CA . THR A 1 98 ? -3.930 -9.333 4.405 1.00 91.31 98 THR A CA 1
ATOM 711 C C . THR A 1 98 ? -2.461 -9.751 4.362 1.00 91.31 98 THR A C 1
ATOM 713 O O . THR A 1 98 ? -2.127 -10.845 3.900 1.00 91.31 98 THR A O 1
ATOM 716 N N . GLY A 1 99 ? -1.572 -8.853 4.799 1.00 85.06 99 GLY A N 1
ATOM 717 C CA . GLY A 1 99 ? -0.123 -9.089 4.860 1.00 85.06 99 GLY A CA 1
ATOM 718 C C . GLY A 1 99 ? 0.558 -9.328 3.507 1.00 85.06 99 GLY A C 1
ATOM 719 O O . GLY A 1 99 ? 1.669 -9.847 3.478 1.00 85.06 99 GLY A O 1
ATOM 720 N N . GLN A 1 100 ? -0.106 -8.996 2.395 1.00 88.25 100 GLN A N 1
ATOM 721 C CA . GLN A 1 100 ? 0.404 -9.225 1.043 1.00 88.25 100 GLN A CA 1
ATOM 722 C C . GLN A 1 100 ? 1.123 -8.001 0.482 1.00 88.25 100 GLN A C 1
ATOM 724 O O . GLN A 1 100 ? 0.762 -6.861 0.771 1.00 88.25 100 GLN A O 1
ATOM 729 N N . ILE A 1 101 ? 2.088 -8.266 -0.397 1.00 84.75 101 ILE A N 1
ATOM 730 C CA . ILE A 1 101 ? 2.846 -7.254 -1.127 1.00 84.75 101 ILE A CA 1
ATOM 731 C C . ILE A 1 101 ? 2.396 -7.270 -2.587 1.00 84.75 101 ILE A C 1
ATOM 733 O O . ILE A 1 101 ? 2.667 -8.232 -3.304 1.00 84.75 101 ILE A O 1
ATOM 737 N N . PHE A 1 102 ? 1.765 -6.191 -3.050 1.00 86.31 102 PHE A N 1
ATOM 738 C CA . PHE A 1 102 ? 1.364 -6.057 -4.451 1.00 86.31 102 PHE A CA 1
ATOM 739 C C . PHE A 1 102 ? 2.368 -5.214 -5.242 1.00 86.31 102 PHE A C 1
ATOM 741 O O . PHE A 1 102 ? 2.587 -4.040 -4.936 1.00 86.31 102 PHE A O 1
ATOM 748 N N . CYS A 1 103 ? 2.966 -5.794 -6.284 1.00 85.56 103 CYS A N 1
ATOM 749 C CA . CYS A 1 103 ? 3.783 -5.054 -7.247 1.00 85.56 103 CYS A CA 1
ATOM 750 C C . CYS A 1 103 ? 2.906 -4.493 -8.375 1.00 85.56 103 CYS A C 1
ATOM 752 O O . CYS A 1 103 ? 2.205 -5.238 -9.054 1.00 85.56 103 CYS A O 1
ATOM 754 N N . VAL A 1 104 ? 2.971 -3.178 -8.585 1.00 86.69 104 VAL A N 1
ATOM 755 C CA . VAL A 1 104 ? 2.273 -2.428 -9.639 1.00 86.69 104 VAL A CA 1
ATOM 756 C C . VAL A 1 104 ? 3.327 -1.681 -10.460 1.00 86.69 104 VAL A C 1
ATOM 758 O O . VAL A 1 104 ? 3.521 -0.474 -10.330 1.00 86.69 104 VAL A O 1
ATOM 761 N N . ASP A 1 105 ? 4.082 -2.423 -11.269 1.00 82.56 105 ASP A N 1
ATOM 762 C CA . ASP A 1 105 ? 5.331 -1.933 -11.868 1.00 82.56 105 ASP A CA 1
ATOM 763 C C . ASP A 1 105 ? 5.520 -2.297 -13.349 1.00 82.56 105 ASP A C 1
ATOM 765 O O . ASP A 1 105 ? 6.628 -2.228 -13.881 1.00 82.56 105 ASP A O 1
ATOM 769 N N . GLY A 1 106 ? 4.448 -2.728 -14.015 1.00 83.19 106 GLY A N 1
ATOM 770 C CA . GLY A 1 106 ? 4.495 -3.134 -15.419 1.00 83.19 106 GLY A CA 1
ATOM 771 C C . GLY A 1 106 ? 5.385 -4.351 -15.697 1.00 83.19 106 GLY A C 1
ATOM 772 O O . GLY A 1 106 ? 5.835 -4.523 -16.832 1.00 83.19 106 GLY A O 1
ATOM 773 N N . GLY A 1 107 ? 5.655 -5.167 -14.670 1.00 82.62 107 GLY A N 1
ATOM 774 C CA . GLY A 1 107 ? 6.506 -6.352 -14.730 1.00 82.62 107 GLY A CA 1
ATOM 775 C C . GLY A 1 107 ? 7.990 -6.056 -14.506 1.00 82.62 107 GLY A C 1
ATOM 776 O O . GLY A 1 107 ? 8.823 -6.909 -14.789 1.00 82.62 107 GLY A O 1
ATOM 777 N N . LEU A 1 108 ? 8.363 -4.868 -14.026 1.00 78.62 108 LEU A N 1
ATOM 778 C CA . LEU A 1 108 ? 9.770 -4.550 -13.769 1.00 78.62 108 LEU A CA 1
ATOM 779 C C . LEU A 1 108 ? 10.419 -5.570 -12.818 1.00 78.62 108 LEU A C 1
ATOM 781 O O . LEU A 1 108 ? 11.520 -6.041 -13.096 1.00 78.62 108 LEU A O 1
ATOM 785 N N . THR A 1 109 ? 9.717 -5.964 -11.751 1.00 75.75 109 THR A N 1
ATOM 786 C CA . THR A 1 109 ? 10.204 -6.921 -10.747 1.00 75.75 109 THR A CA 1
ATOM 787 C C . THR A 1 109 ? 10.557 -8.283 -11.355 1.00 75.75 109 THR A C 1
ATOM 789 O O . THR A 1 109 ? 11.502 -8.906 -10.886 1.00 75.75 109 THR A O 1
ATOM 792 N N . VAL A 1 110 ? 9.890 -8.739 -12.428 1.00 76.62 110 VAL A N 1
ATOM 793 C CA . VAL A 1 110 ? 10.206 -10.055 -13.028 1.00 76.62 110 VAL A CA 1
ATOM 794 C C . VAL A 1 110 ? 11.561 -10.084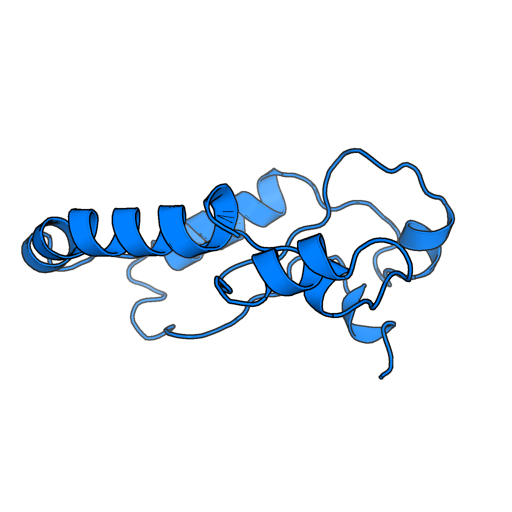 -13.739 1.00 76.62 110 VAL A C 1
ATOM 796 O O . VAL A 1 110 ? 12.143 -11.148 -13.906 1.00 76.62 110 VAL A O 1
ATOM 799 N N . ASN A 1 111 ? 12.082 -8.914 -14.120 1.00 69.12 111 ASN A N 1
ATOM 800 C CA . ASN A 1 111 ? 13.388 -8.761 -14.762 1.00 69.12 111 ASN A CA 1
ATOM 801 C C . ASN A 1 111 ? 14.474 -8.288 -13.784 1.00 69.12 111 ASN A C 1
ATOM 803 O O . ASN A 1 111 ? 15.604 -7.999 -14.191 1.00 69.12 111 ASN A O 1
ATOM 807 N N . VAL A 1 112 ? 14.146 -8.184 -12.495 1.00 60.56 112 VAL A N 1
ATOM 808 C CA . VAL A 1 112 ? 15.099 -7.997 -11.400 1.00 60.56 112 VAL A CA 1
ATOM 809 C C . VAL A 1 112 ? 15.394 -9.390 -10.840 1.00 60.56 112 VAL A C 1
ATOM 811 O O . VAL A 1 112 ? 14.766 -9.836 -9.888 1.00 60.56 112 VAL A O 1
ATOM 814 N N . ALA A 1 113 ? 16.296 -10.116 -11.505 1.00 40.00 113 ALA A N 1
ATOM 815 C CA . ALA A 1 113 ? 16.842 -11.364 -10.970 1.00 40.00 113 ALA A CA 1
ATOM 816 C C . ALA A 1 113 ? 17.598 -11.095 -9.644 1.00 40.00 113 ALA A C 1
ATOM 818 O O . ALA A 1 113 ? 18.087 -9.971 -9.473 1.00 40.00 113 ALA A O 1
ATOM 819 N N . PRO A 1 114 ? 17.671 -12.074 -8.719 1.00 44.28 114 PRO A N 1
ATOM 820 C CA . PRO A 1 114 ? 18.524 -11.987 -7.531 1.00 44.28 114 PRO A CA 1
ATOM 821 C C . PRO A 1 114 ? 20.010 -11.835 -7.882 1.00 44.28 114 PRO A C 1
ATOM 823 O O . PRO A 1 114 ? 20.419 -12.303 -8.970 1.00 44.28 114 PRO A O 1
#

pLDDT: mean 73.42, std 17.51, range [39.41, 93.94]

Sequence (114 aa):
MGTNVEASYNLSQLAHPLLKASGNGSIVFLSSVAGIASVPSSSIYATSKVPLSLIRGLEHGTSDSNTLIRAPMKRTGLPREVSATVAFLCLRASSYITGQIFCVDGGLTVNVAP

Mean predicted aligned error: 9.58 Å

InterPro domains:
  IPR002347 Short-chain dehydrogenase/reductase SDR [PF00106] (2-52)
  IPR002347 Short-chain dehydrogenase/reductase SDR [PF13561] (70-109)
  IPR002347 Short-chain dehydrogenase/reductase SDR [PR00081] (19-35)
  IPR002347 Short-chain dehydrogenase/reductase SDR [PR00081] (72-92)
  IPR036291 NAD(P)-binding domain superfamily [SSF51735] (1-110)
  IPR045000 Tropinone reductase [PTHR42898] (1-50)

Radius of gyration: 15.4 Å; Cα contacts (8 Å, |Δi|>4): 145; chains: 1; bounding box: 40×23×39 Å

Nearest PDB structures (foldseek):
  1ae1-assembly1_A  TM=8.806E-01  e=1.721E-07  Datura stramonium
  3enn-assembly1_D  TM=8.562E-01  e=1.134E-04  Brucella melitensis
  4o6v-assembly1_A  TM=8.174E-01  e=1.031E-03  Brucella suis ATCC 23445
  4o6v-assembly1_D  TM=8.043E-01  e=1.173E-03  Brucella suis ATCC 23445
  3u5t-assembly3_B  TM=8.569E-01  e=4.586E-03  Sinorhizobium meliloti